Protein AF-A0A453IBU1-F1 (afdb_monomer_lite)

Foldseek 3Di:
DDPDPLADPQPRHGDDPCQLCPVPPVNVVVQVCCCVVPVQHDDPGPCCLPPPRCPPPDPVVVVVVNVVSVVVSVVD

Organism: Aegilops tauschii subsp. strangulata (NCBI:txid200361)

Secondary structure (DSSP, 8-state):
-----SB-TTTSSBP-HHIIIIISHHHHHHHHHHHHHH-PPPPSSHHHHHTTTTTTS-HHHHHHHHHHHHHHHHT-

pLDDT: mean 90.55, std 8.29, range [50.66, 96.12]

Sequence (76 aa):
NWTGPTRCSFCDRDETIKHLFLDCPLAKLLWRTVHIAFNITPPSSVNMLFETWLNGIEPETARHIRVGVCALLWAV

Radius of gyration: 13.26 Å; chains: 1; bounding box: 38×19×33 Å

Structure (mmCIF, N/CA/C/O backbone):
data_AF-A0A453IBU1-F1
#
_entry.id   AF-A0A453IBU1-F1
#
loop_
_atom_site.group_PDB
_atom_site.id
_atom_site.type_symbol
_atom_site.label_atom_id
_atom_site.label_alt_id
_atom_site.label_comp_id
_atom_site.label_asym_id
_atom_site.label_entity_id
_atom_site.label_seq_id
_atom_site.pdbx_PDB_ins_code
_atom_site.Cartn_x
_atom_site.Cartn_y
_atom_site.Cartn_z
_atom_site.occupancy
_atom_site.B_iso_or_equiv
_atom_site.auth_seq_id
_atom_site.auth_comp_id
_atom_site.auth_asym_id
_atom_site.auth_atom_id
_atom_site.pdbx_PDB_model_num
ATOM 1 N N . ASN A 1 1 ? 23.653 0.772 2.840 1.00 50.66 1 ASN A N 1
ATOM 2 C CA . ASN A 1 1 ? 23.502 1.160 1.425 1.00 50.66 1 ASN A CA 1
ATOM 3 C C . ASN A 1 1 ? 22.864 -0.023 0.715 1.00 50.66 1 ASN A C 1
ATOM 5 O O . ASN A 1 1 ? 23.518 -1.054 0.638 1.00 50.66 1 ASN A O 1
ATOM 9 N N . TRP A 1 2 ? 21.577 0.035 0.367 1.00 61.03 2 TRP A N 1
ATOM 10 C CA . TRP A 1 2 ? 20.903 -1.108 -0.264 1.00 61.03 2 TRP A CA 1
ATOM 11 C C . TRP A 1 2 ? 21.291 -1.159 -1.746 1.00 61.03 2 TRP A C 1
ATOM 13 O O . TRP A 1 2 ? 21.098 -0.181 -2.460 1.00 61.03 2 TRP A O 1
ATOM 23 N N . THR A 1 3 ? 21.882 -2.271 -2.183 1.00 61.09 3 THR A N 1
ATOM 24 C CA . THR A 1 3 ? 22.320 -2.537 -3.567 1.00 61.09 3 THR A CA 1
ATOM 25 C C . THR A 1 3 ? 21.323 -3.438 -4.298 1.00 61.09 3 THR A C 1
ATOM 27 O O . THR A 1 3 ? 21.718 -4.350 -5.023 1.00 61.09 3 THR A O 1
ATOM 30 N N . GLY A 1 4 ? 20.030 -3.253 -4.026 1.00 64.81 4 GLY A N 1
ATOM 31 C CA . GLY A 1 4 ? 18.968 -3.972 -4.719 1.00 64.81 4 GLY A CA 1
ATOM 32 C C . GLY A 1 4 ? 18.902 -3.611 -6.206 1.00 64.81 4 GLY A C 1
ATOM 33 O O . GLY A 1 4 ? 19.564 -2.663 -6.646 1.00 64.81 4 GLY A O 1
ATOM 34 N N . PRO A 1 5 ? 18.120 -4.363 -6.998 1.00 69.31 5 PRO A N 1
ATOM 35 C CA . PRO A 1 5 ? 17.849 -3.995 -8.378 1.00 69.31 5 PRO A CA 1
ATOM 36 C C . PRO A 1 5 ? 17.281 -2.574 -8.424 1.00 69.31 5 PRO A C 1
ATOM 38 O O . PRO A 1 5 ? 16.381 -2.215 -7.673 1.00 69.31 5 PRO A O 1
ATOM 41 N N . THR A 1 6 ? 17.815 -1.747 -9.319 1.00 82.44 6 THR A N 1
ATOM 42 C CA . THR A 1 6 ? 17.332 -0.371 -9.487 1.00 82.44 6 THR A CA 1
ATOM 43 C C . THR A 1 6 ? 15.989 -0.316 -10.204 1.00 82.44 6 THR A C 1
ATOM 45 O O . THR A 1 6 ? 15.368 0.739 -10.228 1.00 82.44 6 THR A O 1
ATOM 48 N N . ARG A 1 7 ? 15.536 -1.434 -10.789 1.00 92.12 7 ARG A N 1
ATOM 49 C CA . ARG A 1 7 ? 14.312 -1.540 -11.586 1.00 92.12 7 ARG A CA 1
ATOM 50 C C . ARG A 1 7 ? 13.329 -2.516 -10.953 1.00 92.12 7 ARG A C 1
ATOM 52 O O . ARG A 1 7 ? 13.714 -3.585 -10.494 1.00 92.12 7 ARG A O 1
ATOM 59 N N . CYS A 1 8 ? 12.057 -2.149 -10.999 1.00 93.12 8 CYS A N 1
ATOM 60 C CA . CYS A 1 8 ? 10.946 -2.895 -10.445 1.00 93.12 8 CYS A CA 1
ATOM 61 C C . CYS A 1 8 ? 10.640 -4.142 -11.273 1.00 93.12 8 CYS A C 1
ATOM 63 O O . CYS A 1 8 ? 10.354 -4.043 -12.470 1.00 93.12 8 CYS A O 1
ATOM 65 N N . SER A 1 9 ? 10.585 -5.296 -10.610 1.00 91.62 9 SER A N 1
ATOM 66 C CA . SER A 1 9 ? 10.303 -6.601 -11.228 1.00 91.62 9 SER A CA 1
ATOM 67 C C . SER A 1 9 ? 8.945 -6.684 -11.941 1.00 91.62 9 SER A C 1
ATOM 69 O O . SER A 1 9 ? 8.755 -7.528 -12.812 1.00 91.62 9 SER A O 1
ATOM 71 N N . PHE A 1 10 ? 7.993 -5.812 -11.593 1.00 92.75 10 PHE A N 1
ATOM 72 C CA . PHE A 1 10 ? 6.616 -5.868 -12.099 1.00 92.75 10 PHE A CA 1
ATOM 73 C C . PHE A 1 10 ? 6.340 -4.959 -13.296 1.00 92.75 10 PHE A C 1
ATOM 75 O O . PHE A 1 10 ? 5.390 -5.198 -14.040 1.00 92.75 10 PHE A O 1
ATOM 82 N N . CYS A 1 11 ? 7.107 -3.880 -13.467 1.00 94.56 11 CYS A N 1
ATOM 83 C CA . CYS A 1 11 ? 6.850 -2.920 -14.544 1.00 94.56 11 CYS A CA 1
ATOM 84 C C . CYS A 1 11 ? 8.101 -2.257 -15.128 1.00 94.56 11 CYS A C 1
ATOM 86 O O . CYS A 1 11 ? 7.964 -1.284 -15.870 1.00 94.56 11 CYS A O 1
ATOM 88 N N . ASP A 1 12 ? 9.293 -2.738 -14.769 1.00 92.38 12 ASP A N 1
ATOM 89 C CA . ASP A 1 12 ? 10.583 -2.309 -15.313 1.00 92.38 12 ASP A CA 1
ATOM 90 C C . ASP A 1 12 ? 10.857 -0.792 -15.189 1.00 92.38 12 ASP A C 1
ATOM 92 O O . ASP A 1 12 ? 11.551 -0.192 -16.004 1.00 92.38 12 ASP A O 1
ATOM 96 N N . ARG A 1 13 ? 10.295 -0.129 -14.171 1.00 92.81 13 ARG A N 1
ATOM 97 C CA . ARG A 1 13 ? 10.574 1.285 -13.836 1.00 92.81 13 ARG A CA 1
ATOM 98 C C . ARG A 1 13 ? 11.522 1.373 -12.655 1.00 92.81 13 ARG A C 1
ATOM 100 O O . ARG A 1 13 ? 11.659 0.387 -11.946 1.00 92.81 13 ARG A O 1
ATOM 107 N N . ASP A 1 14 ? 12.109 2.540 -12.406 1.00 92.88 14 ASP A N 1
ATOM 108 C CA . ASP A 1 14 ? 12.952 2.732 -11.225 1.00 92.88 14 ASP A CA 1
ATOM 109 C C . ASP A 1 14 ? 12.213 2.337 -9.940 1.00 92.88 14 ASP A C 1
ATOM 111 O O . ASP A 1 14 ? 11.104 2.809 -9.656 1.00 92.88 14 ASP A O 1
ATOM 115 N N . GLU A 1 15 ? 12.824 1.437 -9.178 1.00 91.50 15 GLU A N 1
ATOM 116 C CA . GLU A 1 15 ? 12.249 0.922 -7.949 1.00 91.50 15 GLU A CA 1
ATOM 117 C C . GLU A 1 15 ? 12.535 1.873 -6.787 1.00 91.50 15 GLU A C 1
ATOM 119 O O . GLU A 1 15 ? 13.663 2.273 -6.509 1.00 91.50 15 GLU A O 1
ATOM 124 N N . THR A 1 16 ? 11.472 2.228 -6.076 1.00 92.31 16 THR A N 1
ATOM 125 C CA . THR A 1 16 ? 11.527 2.935 -4.798 1.00 92.31 16 THR A CA 1
ATOM 126 C C . THR A 1 16 ? 10.497 2.302 -3.873 1.00 92.31 16 THR A C 1
ATOM 128 O O . THR A 1 16 ? 9.523 1.723 -4.350 1.00 92.31 16 THR A O 1
ATOM 131 N N . ILE A 1 17 ? 10.642 2.469 -2.556 1.00 90.88 17 ILE A N 1
ATOM 132 C CA . ILE A 1 17 ? 9.646 1.983 -1.580 1.00 90.88 17 ILE A CA 1
ATOM 133 C C . ILE A 1 17 ? 8.243 2.511 -1.927 1.00 90.88 17 ILE A C 1
ATOM 135 O O . ILE A 1 17 ? 7.264 1.769 -1.917 1.00 90.88 17 ILE A O 1
ATOM 139 N N . LYS A 1 18 ? 8.146 3.793 -2.305 1.00 92.38 18 LYS A N 1
ATOM 140 C CA . LYS A 1 18 ? 6.886 4.402 -2.747 1.00 92.38 18 LYS A CA 1
ATOM 141 C C . LYS A 1 18 ? 6.355 3.733 -4.016 1.00 92.38 18 LYS A C 1
ATOM 143 O O . LYS A 1 18 ? 5.162 3.454 -4.106 1.00 92.38 18 LYS A O 1
ATOM 148 N N . HIS A 1 19 ? 7.226 3.466 -4.987 1.00 93.56 19 HIS A N 1
ATOM 149 C CA . HIS A 1 19 ? 6.826 2.797 -6.215 1.00 93.56 19 HIS A CA 1
ATOM 150 C C . HIS A 1 19 ? 6.298 1.390 -5.942 1.00 93.56 19 HIS A C 1
ATOM 152 O O . HIS A 1 19 ? 5.171 1.091 -6.326 1.00 93.56 19 HIS A O 1
ATOM 158 N N . LEU A 1 20 ? 7.075 0.572 -5.235 1.00 93.00 20 LEU A N 1
ATOM 159 C CA . LEU A 1 20 ? 6.742 -0.815 -4.929 1.00 93.00 20 LEU A CA 1
ATOM 160 C C . LEU A 1 20 ? 5.408 -0.930 -4.181 1.00 93.00 20 LEU A C 1
ATOM 162 O O . LEU A 1 20 ? 4.595 -1.786 -4.508 1.00 93.00 20 LEU A O 1
ATOM 166 N N . PHE A 1 21 ? 5.151 -0.030 -3.227 1.00 93.56 21 PHE A N 1
ATOM 167 C CA . PHE A 1 21 ? 3.966 -0.119 -2.375 1.00 93.56 21 PHE A CA 1
ATOM 168 C C . PHE A 1 21 ? 2.759 0.685 -2.851 1.00 93.56 21 PHE A C 1
ATOM 170 O O . PHE A 1 21 ? 1.660 0.385 -2.400 1.00 93.56 21 PHE A O 1
ATOM 177 N N . LEU A 1 22 ? 2.905 1.691 -3.722 1.00 93.69 22 LEU A N 1
ATOM 178 C CA . LEU A 1 22 ? 1.798 2.598 -4.082 1.00 93.69 22 LEU A CA 1
ATOM 179 C C . LEU A 1 22 ? 1.681 2.862 -5.588 1.00 93.69 22 LEU A C 1
ATOM 181 O O . LEU A 1 22 ? 0.580 2.805 -6.140 1.00 93.69 22 LEU A O 1
ATOM 185 N N . ASP A 1 23 ? 2.790 3.172 -6.267 1.00 94.75 23 ASP A N 1
ATOM 186 C CA . ASP A 1 23 ? 2.721 3.701 -7.640 1.00 94.75 23 ASP A CA 1
ATOM 187 C C . ASP A 1 23 ? 2.788 2.622 -8.735 1.00 94.75 23 ASP A C 1
ATOM 189 O O . ASP A 1 23 ? 2.309 2.860 -9.855 1.00 94.75 23 ASP A O 1
ATOM 193 N N . CYS A 1 24 ? 3.356 1.452 -8.425 1.00 95.69 24 CYS A N 1
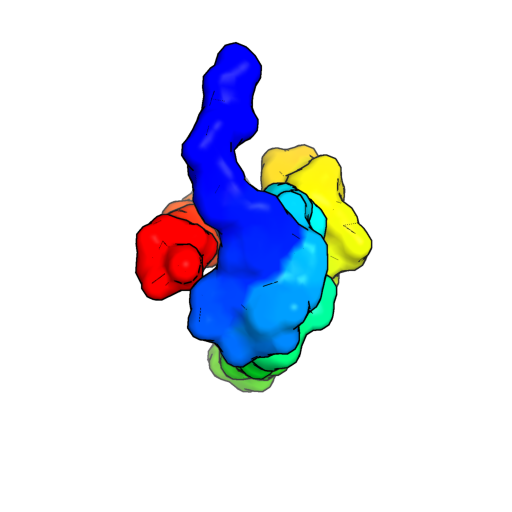ATOM 194 C CA . CYS A 1 24 ? 3.474 0.312 -9.330 1.00 95.69 24 CYS A CA 1
ATOM 195 C C . CYS A 1 24 ? 2.085 -0.132 -9.830 1.00 95.69 24 CYS A C 1
ATOM 197 O O . CYS A 1 24 ? 1.131 -0.154 -9.047 1.00 95.69 24 CYS A O 1
ATOM 199 N N . PRO A 1 25 ? 1.920 -0.511 -11.114 1.00 96.06 25 PRO A N 1
ATOM 200 C CA . PRO A 1 25 ? 0.653 -1.046 -11.614 1.00 96.06 25 PRO A CA 1
ATOM 201 C C . PRO A 1 25 ? 0.105 -2.212 -10.778 1.00 96.06 25 PRO A C 1
ATOM 203 O O . PRO A 1 25 ? -1.100 -2.254 -10.524 1.00 96.06 25 PRO A O 1
ATOM 206 N N . LEU A 1 26 ? 0.982 -3.102 -10.294 1.00 95.62 26 LEU A N 1
ATOM 207 C CA . LEU A 1 26 ? 0.602 -4.190 -9.392 1.00 95.62 26 LEU A CA 1
ATOM 208 C C . LEU A 1 26 ? 0.103 -3.656 -8.042 1.00 95.62 26 LEU A C 1
ATOM 210 O O . LEU A 1 26 ? -0.966 -4.056 -7.588 1.00 95.62 26 LEU A O 1
ATOM 214 N N . ALA A 1 27 ? 0.819 -2.706 -7.435 1.00 95.56 27 ALA A N 1
ATOM 215 C CA . ALA A 1 27 ? 0.405 -2.078 -6.180 1.00 95.56 27 ALA A CA 1
ATOM 216 C C . ALA A 1 27 ? -0.965 -1.399 -6.306 1.00 95.56 27 ALA A C 1
ATOM 218 O O . ALA A 1 27 ? -1.838 -1.577 -5.460 1.00 95.56 27 ALA A O 1
ATOM 219 N N . LYS A 1 28 ? -1.209 -0.680 -7.408 1.00 95.44 28 LYS A N 1
ATOM 220 C CA . LYS A 1 28 ? -2.514 -0.062 -7.690 1.00 95.44 28 LYS A CA 1
ATOM 221 C C . LYS A 1 28 ? -3.629 -1.093 -7.809 1.00 95.44 28 LYS A C 1
ATOM 223 O O . LYS A 1 28 ? -4.745 -0.826 -7.367 1.00 95.44 28 LYS A O 1
ATOM 228 N N . LEU A 1 29 ? -3.348 -2.247 -8.412 1.00 95.75 29 LEU A N 1
ATOM 229 C CA . LEU A 1 29 ? -4.306 -3.344 -8.486 1.00 95.75 29 LEU A CA 1
ATOM 230 C C . LEU A 1 29 ? -4.591 -3.916 -7.092 1.00 95.75 29 LEU A C 1
ATOM 232 O O . LEU A 1 29 ? -5.758 -4.030 -6.729 1.00 95.75 29 LEU A O 1
ATOM 236 N N . LEU A 1 30 ? -3.555 -4.190 -6.294 1.00 95.75 30 LEU A N 1
ATOM 237 C CA . LEU A 1 30 ? -3.695 -4.662 -4.911 1.00 95.75 30 LEU A CA 1
ATOM 238 C C . LEU A 1 30 ? -4.549 -3.707 -4.071 1.00 95.75 30 LEU A C 1
ATOM 240 O O . LEU A 1 30 ? -5.518 -4.132 -3.446 1.00 95.75 30 LEU A O 1
ATOM 244 N N . TRP A 1 31 ? -4.259 -2.407 -4.124 1.00 95.69 31 TRP A N 1
ATOM 245 C CA . TRP A 1 31 ? -5.019 -1.389 -3.401 1.00 95.69 31 TRP A CA 1
ATOM 246 C C . TRP A 1 31 ? -6.472 -1.273 -3.858 1.00 95.69 31 TRP A C 1
ATOM 248 O O . TRP A 1 31 ? -7.361 -1.101 -3.026 1.00 95.69 31 TRP A O 1
ATOM 258 N N . ARG A 1 32 ? -6.744 -1.412 -5.162 1.00 96.12 32 ARG A N 1
ATOM 259 C CA . ARG A 1 32 ? -8.121 -1.475 -5.676 1.00 96.12 32 ARG A CA 1
ATOM 260 C C . ARG A 1 32 ? -8.856 -2.709 -5.165 1.00 96.12 32 ARG A C 1
ATOM 262 O O . ARG A 1 32 ? -10.013 -2.583 -4.779 1.00 96.12 32 ARG A O 1
ATOM 269 N N . THR A 1 33 ? -8.200 -3.867 -5.126 1.00 95.38 33 THR A N 1
ATOM 270 C CA . THR A 1 33 ? -8.781 -5.099 -4.577 1.00 95.38 33 THR A CA 1
ATOM 271 C C . THR A 1 33 ? -9.106 -4.941 -3.095 1.00 95.38 33 THR A C 1
ATOM 273 O O . THR A 1 33 ? -10.221 -5.255 -2.689 1.00 95.38 33 THR A O 1
ATOM 276 N N . VAL A 1 34 ? -8.184 -4.385 -2.299 1.00 93.94 34 VAL A N 1
ATOM 277 C CA . VAL A 1 34 ? -8.412 -4.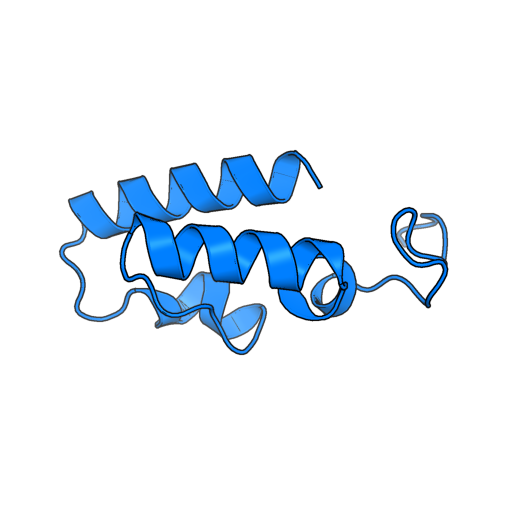093 -0.872 1.00 93.94 34 VAL A CA 1
ATOM 278 C C . VAL A 1 34 ? -9.584 -3.126 -0.687 1.00 93.94 34 VAL A C 1
ATOM 280 O O . VAL A 1 34 ? -10.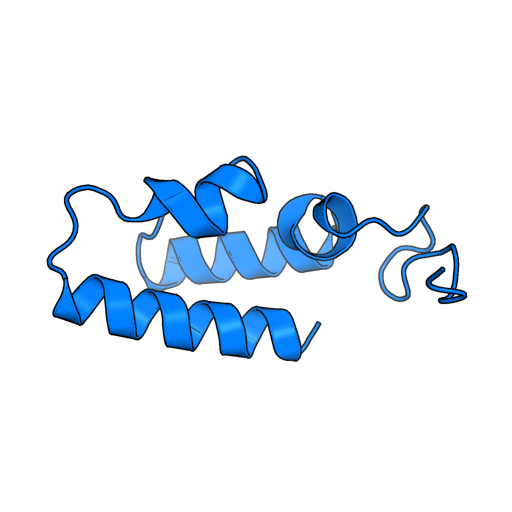453 -3.368 0.149 1.00 93.94 34 VAL A O 1
ATOM 283 N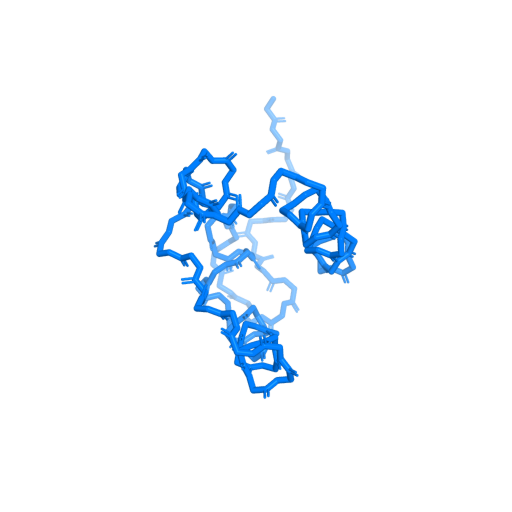 N . HIS A 1 35 ? -9.655 -2.069 -1.497 1.00 94.25 35 HIS A N 1
ATOM 284 C CA . HIS A 1 35 ? -10.755 -1.111 -1.446 1.00 94.25 35 HIS A CA 1
ATOM 285 C C . HIS A 1 35 ? -12.103 -1.755 -1.797 1.00 94.25 35 HIS A C 1
ATOM 287 O O . HIS A 1 35 ? -13.069 -1.567 -1.071 1.00 94.25 35 HIS A O 1
ATOM 293 N N . ILE A 1 36 ? -12.180 -2.551 -2.865 1.00 95.75 36 ILE A N 1
ATOM 294 C CA . ILE A 1 36 ? -13.431 -3.208 -3.277 1.00 95.75 36 ILE A CA 1
ATOM 295 C C . ILE A 1 36 ? -13.874 -4.262 -2.252 1.00 95.75 36 ILE A C 1
ATOM 297 O O . ILE A 1 36 ? -15.058 -4.348 -1.944 1.00 95.75 36 ILE A O 1
ATOM 301 N N . ALA A 1 37 ? -12.942 -5.058 -1.724 1.00 94.12 37 ALA A N 1
ATOM 302 C CA . ALA A 1 37 ? -13.262 -6.160 -0.819 1.00 94.12 37 ALA A CA 1
ATOM 303 C C . ALA A 1 37 ? -13.598 -5.695 0.606 1.00 94.12 37 ALA A C 1
ATOM 305 O O . ALA A 1 37 ? -14.459 -6.288 1.253 1.00 94.12 37 ALA A O 1
ATOM 306 N N . PHE A 1 38 ? -12.922 -4.653 1.098 1.00 90.25 38 PHE A N 1
ATOM 307 C CA . PHE A 1 38 ? -12.993 -4.247 2.506 1.00 90.25 38 PHE A CA 1
ATOM 308 C C . PHE A 1 38 ? -13.478 -2.809 2.717 1.00 90.25 38 PHE A C 1
ATOM 310 O O . PHE A 1 38 ? -13.602 -2.379 3.861 1.00 90.25 38 PHE A O 1
ATOM 317 N N . ASN A 1 39 ? -13.744 -2.054 1.645 1.00 92.06 39 ASN A N 1
ATOM 318 C CA . ASN A 1 39 ? -14.096 -0.631 1.699 1.00 92.06 39 ASN A CA 1
ATOM 319 C C . ASN A 1 39 ? -13.042 0.226 2.432 1.00 92.06 39 ASN A C 1
ATOM 321 O O . ASN A 1 39 ? -13.363 1.197 3.115 1.00 92.06 39 ASN A O 1
ATOM 325 N N . ILE A 1 40 ? -11.765 -0.153 2.309 1.00 90.19 40 ILE A N 1
ATOM 326 C CA . ILE A 1 40 ? -10.640 0.564 2.915 1.00 90.19 40 ILE A CA 1
ATOM 327 C C . ILE A 1 40 ? -9.998 1.456 1.854 1.00 90.19 40 ILE A C 1
ATOM 329 O O . ILE A 1 40 ? -9.461 0.970 0.856 1.00 90.19 40 ILE A O 1
ATOM 333 N N . THR A 1 41 ? -10.033 2.770 2.072 1.00 91.00 41 THR A N 1
ATOM 334 C CA . THR A 1 41 ? -9.384 3.748 1.189 1.00 91.00 41 THR A CA 1
ATOM 335 C C . THR A 1 41 ? -7.875 3.521 1.185 1.00 91.00 41 THR A C 1
ATOM 337 O O . THR A 1 41 ? -7.294 3.455 2.263 1.00 91.00 41 THR A O 1
ATOM 340 N N . PRO A 1 42 ? -7.203 3.430 0.030 1.00 89.94 42 PRO A N 1
ATOM 341 C CA . PRO A 1 42 ? -5.757 3.250 -0.005 1.00 89.94 42 PRO A CA 1
ATOM 342 C C . PRO A 1 42 ? -5.005 4.479 0.536 1.00 89.94 42 PRO A C 1
ATOM 344 O O . PRO A 1 42 ? -5.483 5.609 0.398 1.00 89.94 42 PRO A O 1
ATOM 347 N N . PRO A 1 43 ? -3.816 4.292 1.129 1.00 91.94 43 PRO A N 1
ATOM 348 C CA . PRO A 1 43 ? -2.993 5.400 1.595 1.00 91.94 43 PRO A CA 1
ATOM 349 C C . PRO A 1 43 ? -2.404 6.186 0.416 1.00 91.94 43 PRO A C 1
ATOM 351 O O . PRO A 1 43 ? -2.083 5.633 -0.634 1.00 91.94 43 PRO A O 1
ATOM 354 N N . SER A 1 44 ? -2.220 7.493 0.601 1.00 89.31 44 SER A N 1
ATOM 355 C CA . SER A 1 44 ? -1.656 8.388 -0.424 1.00 89.31 44 SER A CA 1
ATOM 356 C C . SER A 1 44 ? -0.126 8.485 -0.383 1.00 89.31 44 SER A C 1
ATOM 358 O O . SER A 1 44 ? 0.500 8.980 -1.321 1.00 89.31 44 SER A O 1
ATOM 360 N N . SER A 1 45 ? 0.491 8.032 0.711 1.00 92.25 45 SER A N 1
ATOM 361 C CA . SER A 1 45 ? 1.938 8.052 0.920 1.00 92.25 45 SER A CA 1
ATOM 362 C C . SER A 1 45 ? 2.379 6.946 1.878 1.00 92.25 45 SER A C 1
ATOM 364 O O . SER A 1 45 ? 1.578 6.424 2.653 1.00 92.25 45 SER A O 1
ATOM 366 N N . VAL A 1 46 ? 3.673 6.615 1.844 1.00 89.31 46 VAL A N 1
ATOM 367 C CA . VAL A 1 46 ? 4.280 5.630 2.753 1.00 89.31 46 VAL A CA 1
ATOM 368 C C . VAL A 1 46 ? 4.171 6.096 4.209 1.00 89.31 46 VAL A C 1
ATOM 370 O O . VAL A 1 46 ? 3.863 5.297 5.084 1.00 89.31 46 VAL A O 1
ATOM 373 N N . ASN A 1 47 ? 4.328 7.397 4.469 1.00 91.25 47 ASN A N 1
ATOM 374 C CA . ASN A 1 47 ? 4.158 7.944 5.817 1.00 91.25 47 ASN A CA 1
ATOM 375 C C . ASN A 1 47 ? 2.717 7.775 6.297 1.00 91.25 47 ASN A C 1
ATOM 377 O O . ASN A 1 47 ? 2.491 7.260 7.386 1.00 91.25 47 ASN A O 1
ATOM 381 N N . MET A 1 48 ? 1.735 8.122 5.457 1.00 91.06 48 MET A N 1
ATOM 382 C CA . MET A 1 48 ? 0.327 7.921 5.800 1.00 91.06 48 MET A CA 1
ATOM 383 C C . MET A 1 48 ? 0.048 6.449 6.120 1.00 91.06 48 MET A C 1
ATOM 385 O O . MET A 1 48 ? -0.545 6.179 7.158 1.00 91.06 48 MET A O 1
ATOM 389 N N . LEU A 1 49 ? 0.522 5.518 5.282 1.00 90.12 49 LEU A N 1
ATOM 390 C CA . LEU A 1 49 ? 0.343 4.070 5.449 1.00 90.12 49 LEU A CA 1
ATOM 391 C C . LEU A 1 49 ? 0.744 3.573 6.851 1.00 90.12 49 LEU A C 1
ATOM 393 O O . LEU A 1 49 ? 0.022 2.758 7.428 1.00 90.12 49 LEU A O 1
ATOM 397 N N . PHE A 1 50 ? 1.857 4.063 7.407 1.00 85.88 50 PHE A N 1
ATOM 398 C CA . PHE A 1 50 ? 2.366 3.596 8.703 1.00 85.88 50 PHE A CA 1
ATOM 399 C C . PHE A 1 50 ? 1.959 4.471 9.897 1.00 85.88 50 PHE A C 1
ATOM 401 O O . PHE A 1 50 ? 1.850 3.956 11.016 1.00 85.88 50 PHE A O 1
ATOM 408 N N . GLU A 1 51 ? 1.671 5.753 9.676 1.00 88.44 51 GLU A N 1
ATOM 409 C CA . GLU A 1 51 ? 1.349 6.705 10.742 1.00 88.44 51 GLU A CA 1
ATOM 410 C C . GLU A 1 51 ? -0.162 6.910 10.888 1.00 88.44 51 GLU A C 1
ATOM 412 O O . GLU A 1 51 ? -0.761 6.442 11.857 1.00 88.44 51 GLU A O 1
ATOM 417 N N . THR A 1 52 ? -0.787 7.590 9.924 1.00 92.19 52 THR A N 1
ATOM 418 C CA . THR A 1 52 ? -2.103 8.228 10.101 1.00 92.19 52 THR A CA 1
ATOM 419 C C . THR A 1 52 ? -3.260 7.549 9.372 1.00 92.19 52 THR A C 1
ATOM 421 O O . THR A 1 52 ? -4.408 7.947 9.557 1.00 92.19 52 THR A O 1
ATOM 424 N N . TRP A 1 53 ? -2.996 6.525 8.558 1.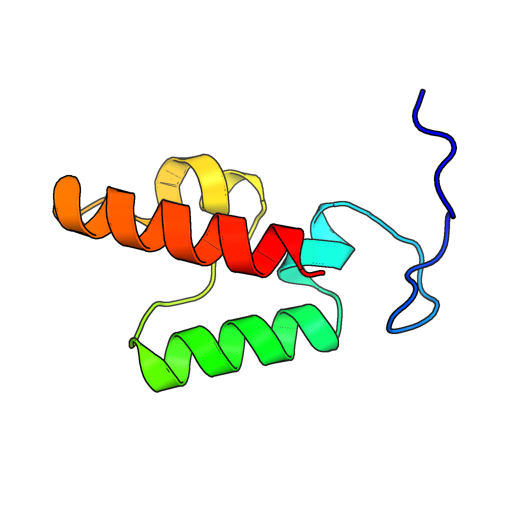00 91.69 53 TRP A N 1
ATOM 425 C CA . TRP A 1 53 ? -3.980 5.930 7.648 1.00 91.69 53 TRP A CA 1
ATOM 426 C C . TRP A 1 53 ? -5.262 5.440 8.328 1.00 91.69 53 TRP A C 1
ATOM 428 O O . TRP A 1 53 ? -6.353 5.657 7.811 1.00 91.69 53 TRP A O 1
ATOM 438 N N . LEU A 1 54 ? -5.131 4.809 9.495 1.00 92.50 54 LEU A N 1
ATOM 439 C CA . LEU A 1 54 ? -6.247 4.206 10.230 1.00 92.50 54 LEU A CA 1
ATOM 440 C C . LEU A 1 54 ? -6.669 5.041 11.447 1.00 92.50 54 LEU A C 1
ATOM 442 O O . LEU A 1 54 ? -7.255 4.511 12.391 1.00 92.50 54 LEU A O 1
ATOM 446 N N . ASN A 1 55 ? -6.359 6.340 11.455 1.00 91.62 55 ASN A N 1
ATOM 447 C CA . ASN A 1 55 ? -6.809 7.231 12.519 1.00 91.62 55 ASN A CA 1
ATOM 448 C C . ASN A 1 55 ? -8.343 7.286 12.547 1.00 91.62 55 ASN A C 1
ATOM 450 O O . ASN A 1 55 ? -8.983 7.533 11.528 1.00 91.62 55 ASN A O 1
ATOM 454 N N . GLY A 1 56 ? -8.927 7.059 13.723 1.00 90.56 56 GLY A N 1
ATOM 455 C CA . GLY A 1 56 ? -10.381 7.002 13.904 1.00 90.56 56 GLY A CA 1
ATOM 456 C C . GLY A 1 56 ? -11.001 5.615 13.702 1.00 90.56 56 GLY A C 1
ATOM 457 O O . GLY A 1 56 ? -12.185 5.452 13.983 1.00 90.56 56 GLY A O 1
ATOM 458 N N . ILE A 1 57 ? -10.224 4.610 13.282 1.00 92.12 57 ILE A N 1
ATOM 459 C CA . ILE A 1 57 ? -10.639 3.202 13.322 1.00 92.12 57 ILE A CA 1
ATOM 460 C C . ILE A 1 57 ? -10.376 2.640 14.723 1.00 92.12 57 ILE A C 1
ATOM 462 O O . ILE A 1 57 ? -9.392 2.996 15.373 1.00 92.12 57 ILE A O 1
ATOM 466 N N . GLU A 1 58 ? -11.248 1.745 15.187 1.00 95.88 58 GLU A N 1
ATOM 467 C CA . GLU A 1 58 ? -11.067 1.040 16.457 1.00 95.88 58 GLU A CA 1
ATOM 468 C C . GLU A 1 58 ? -9.686 0.345 16.514 1.00 95.88 58 GLU A C 1
ATOM 470 O O . GLU A 1 58 ? -9.316 -0.333 15.550 1.00 95.88 58 GLU A O 1
ATOM 475 N N . PRO A 1 59 ? -8.917 0.465 17.617 1.00 94.00 59 PRO A N 1
ATOM 476 C CA . PRO A 1 59 ? -7.532 -0.008 17.681 1.00 94.00 59 PRO A CA 1
ATOM 477 C C . PRO A 1 59 ? -7.328 -1.483 17.317 1.00 94.00 59 PRO A C 1
ATOM 479 O O . PRO A 1 59 ? -6.375 -1.812 16.611 1.00 94.00 59 PRO A O 1
ATOM 482 N N . GLU A 1 60 ? -8.219 -2.371 17.763 1.00 95.62 60 GLU A N 1
ATOM 483 C CA . GLU A 1 60 ? -8.092 -3.808 17.499 1.00 95.62 60 GLU A CA 1
ATOM 484 C C . GLU A 1 60 ? -8.373 -4.126 16.027 1.00 95.62 60 GLU A C 1
ATOM 486 O O . GLU A 1 60 ? -7.620 -4.861 15.383 1.00 95.62 60 GLU A O 1
ATOM 491 N N . THR A 1 61 ? -9.395 -3.495 15.451 1.00 94.19 61 THR A N 1
ATOM 492 C CA . THR A 1 61 ? -9.676 -3.572 14.013 1.00 94.19 61 THR A CA 1
ATOM 493 C C . THR A 1 61 ? -8.507 -3.008 13.194 1.00 94.19 61 THR A C 1
ATOM 495 O O . THR A 1 61 ? -8.029 -3.649 12.254 1.00 94.19 61 THR A O 1
ATOM 498 N N . ALA A 1 62 ? -7.966 -1.851 13.587 1.00 93.25 62 ALA A N 1
ATOM 499 C CA . ALA A 1 62 ? -6.815 -1.236 12.931 1.00 93.25 62 ALA A CA 1
ATOM 500 C C . ALA A 1 62 ? -5.566 -2.130 12.990 1.00 93.25 62 ALA A C 1
ATOM 502 O O . ALA A 1 62 ? -4.822 -2.215 12.010 1.00 93.25 62 ALA A O 1
ATOM 503 N N . ARG A 1 63 ? -5.344 -2.839 14.104 1.00 93.94 63 ARG A N 1
ATOM 504 C CA . ARG A 1 63 ? -4.251 -3.811 14.250 1.00 93.94 63 ARG A CA 1
ATOM 505 C C . ARG A 1 63 ? -4.383 -4.950 13.239 1.00 93.94 63 ARG A C 1
ATOM 507 O O . ARG A 1 63 ? -3.403 -5.269 12.569 1.00 93.94 63 ARG A O 1
ATOM 514 N N . HIS A 1 64 ? -5.574 -5.527 13.089 1.00 94.50 64 HIS A N 1
ATOM 515 C CA . HIS A 1 64 ? -5.816 -6.594 12.113 1.00 94.50 64 HIS A CA 1
ATOM 516 C C . HIS A 1 64 ? -5.604 -6.119 10.673 1.00 94.50 64 HIS A C 1
ATOM 518 O O . HIS A 1 64 ? -4.931 -6.803 9.900 1.00 94.50 64 HIS A O 1
ATOM 524 N N . ILE A 1 65 ? -6.098 -4.923 10.331 1.00 93.69 65 ILE A N 1
ATOM 525 C CA . ILE A 1 65 ? -5.882 -4.324 9.006 1.00 93.69 65 ILE A CA 1
ATOM 526 C C . ILE A 1 65 ? -4.384 -4.129 8.745 1.00 93.69 65 ILE A C 1
ATOM 528 O O . ILE A 1 65 ? -3.895 -4.530 7.691 1.00 93.69 65 ILE A O 1
ATOM 532 N N . ARG A 1 66 ? -3.634 -3.574 9.710 1.00 92.56 66 ARG A N 1
ATOM 533 C CA . ARG A 1 66 ? -2.176 -3.387 9.586 1.00 92.56 66 ARG A CA 1
ATOM 534 C C . ARG A 1 66 ? -1.462 -4.712 9.336 1.00 92.56 66 ARG A C 1
ATOM 536 O O . ARG A 1 66 ? -0.633 -4.778 8.439 1.00 92.56 66 ARG A O 1
ATOM 543 N N . VAL A 1 67 ? -1.801 -5.769 10.077 1.00 94.94 67 VAL A N 1
ATOM 544 C CA . VAL A 1 67 ? -1.201 -7.100 9.878 1.00 94.94 67 VAL A CA 1
ATOM 545 C C . VAL A 1 67 ? -1.508 -7.645 8.481 1.00 94.94 67 VAL A C 1
ATOM 547 O O . VAL A 1 67 ? -0.588 -8.082 7.791 1.00 94.94 67 VAL A O 1
ATOM 550 N N . GLY A 1 68 ? -2.768 -7.578 8.038 1.00 94.06 68 GLY A N 1
ATOM 551 C CA . GLY A 1 68 ? -3.163 -8.045 6.706 1.00 94.06 68 GLY A CA 1
ATOM 552 C C . GLY A 1 68 ? -2.453 -7.285 5.584 1.00 94.06 68 GLY A C 1
ATOM 553 O O . GLY A 1 68 ? -1.943 -7.890 4.645 1.00 94.06 68 GLY A O 1
ATOM 554 N N . VAL A 1 69 ? -2.344 -5.964 5.711 1.00 92.81 69 VAL A N 1
ATOM 555 C CA . VAL A 1 69 ? -1.651 -5.116 4.735 1.00 92.81 69 VAL A CA 1
ATOM 556 C C . VAL A 1 69 ? -0.150 -5.386 4.737 1.00 92.81 69 VAL A C 1
ATOM 558 O O . VAL A 1 69 ? 0.419 -5.550 3.665 1.00 92.81 69 VAL A O 1
ATOM 561 N N . CYS A 1 70 ? 0.493 -5.517 5.899 1.00 92.25 70 CYS A N 1
ATOM 562 C CA . CYS A 1 70 ? 1.906 -5.900 5.972 1.00 92.25 70 CYS A CA 1
ATOM 563 C C . CYS A 1 70 ? 2.167 -7.260 5.308 1.00 92.25 70 CYS A C 1
ATOM 565 O O . CYS A 1 70 ? 3.174 -7.410 4.621 1.00 92.25 70 CYS A O 1
ATOM 567 N N . ALA A 1 71 ? 1.258 -8.228 5.463 1.00 95.19 71 ALA A N 1
ATOM 568 C CA . ALA A 1 71 ? 1.367 -9.520 4.789 1.00 95.19 71 ALA A CA 1
ATOM 569 C C . ALA A 1 71 ? 1.241 -9.394 3.260 1.00 95.19 71 ALA A C 1
ATOM 571 O O . ALA A 1 71 ? 2.002 -10.030 2.535 1.00 95.19 71 ALA A O 1
ATOM 572 N N . LEU A 1 72 ? 0.328 -8.548 2.765 1.00 92.94 72 LEU A N 1
ATOM 573 C CA . LEU A 1 72 ? 0.206 -8.260 1.331 1.00 92.94 72 LEU A CA 1
ATOM 574 C C . LEU A 1 72 ? 1.458 -7.569 0.782 1.00 92.94 72 LEU A C 1
ATOM 576 O O . LEU A 1 72 ? 1.950 -7.966 -0.266 1.00 92.94 72 LEU A O 1
ATOM 580 N N . LEU A 1 73 ? 1.984 -6.570 1.494 1.00 90.62 73 LEU A N 1
ATOM 581 C CA . LEU A 1 73 ? 3.188 -5.839 1.091 1.00 90.62 73 LEU A CA 1
ATOM 582 C C . LEU A 1 73 ? 4.444 -6.718 1.107 1.00 90.62 73 LEU A C 1
ATOM 584 O O . LEU A 1 73 ? 5.339 -6.479 0.312 1.00 90.62 73 LEU A O 1
ATOM 588 N N . TRP A 1 74 ? 4.510 -7.729 1.979 1.00 90.31 74 TRP A N 1
ATOM 589 C CA . TRP A 1 74 ?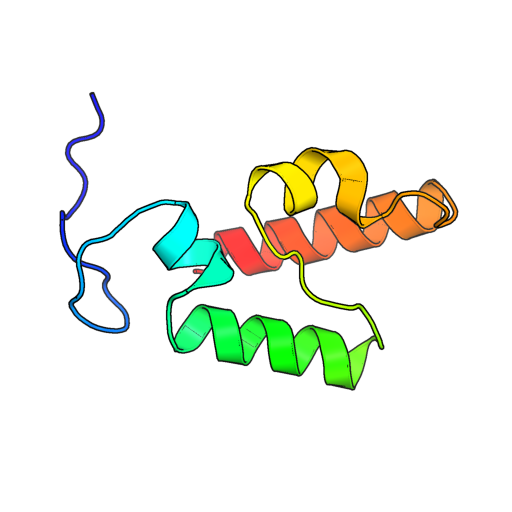 5.605 -8.707 2.006 1.00 90.31 74 TRP A CA 1
ATOM 590 C C . TRP A 1 74 ? 5.597 -9.662 0.802 1.00 90.31 74 TRP A C 1
ATOM 592 O O . TRP A 1 74 ? 6.631 -10.220 0.448 1.00 90.31 74 TRP A O 1
ATOM 602 N N . ALA A 1 75 ? 4.430 -9.891 0.196 1.00 89.88 75 ALA A N 1
ATOM 603 C CA . ALA A 1 75 ? 4.282 -10.774 -0.960 1.00 89.88 75 ALA A CA 1
ATOM 604 C C . ALA A 1 75 ? 4.584 -10.082 -2.305 1.00 89.88 75 ALA A C 1
ATOM 606 O O . ALA A 1 75 ? 4.541 -10.745 -3.344 1.00 89.88 75 ALA A O 1
ATOM 607 N N . VAL A 1 76 ? 4.842 -8.770 -2.281 1.00 85.00 76 VAL A N 1
ATOM 608 C CA . VAL A 1 76 ? 5.236 -7.935 -3.427 1.00 85.00 76 VAL A CA 1
ATOM 609 C C . VAL A 1 76 ? 6.750 -7.787 -3.434 1.00 85.00 76 VAL A C 1
ATOM 611 O O . VAL A 1 76 ? 7.336 -7.983 -4.519 1.00 85.00 76 VAL A O 1
#

InterPro domains:
  IPR026960 Reverse transcriptase zinc-binding domain [PF13966] (1-31)